Protein AF-A0A2V6WUT7-F1 (afdb_monomer)

Structure (mmCIF, N/CA/C/O backbone):
data_AF-A0A2V6WUT7-F1
#
_entry.id   AF-A0A2V6WUT7-F1
#
loop_
_atom_site.group_PDB
_atom_site.id
_atom_site.type_symbol
_atom_site.label_atom_id
_atom_site.label_alt_id
_atom_site.label_comp_id
_atom_site.label_asym_id
_atom_site.label_entity_id
_atom_site.label_seq_id
_atom_site.pdbx_PDB_ins_code
_atom_site.Cartn_x
_atom_site.Cartn_y
_atom_site.Cartn_z
_atom_site.occupancy
_atom_site.B_iso_or_equiv
_atom_site.auth_seq_id
_atom_site.auth_comp_id
_atom_site.auth_asym_id
_atom_site.auth_atom_id
_atom_site.pdbx_PDB_model_num
ATOM 1 N N . GLN A 1 1 ? -10.716 -10.307 3.696 1.00 74.38 1 GLN A N 1
ATOM 2 C CA . GLN A 1 1 ? -11.334 -9.295 2.805 1.00 74.38 1 GLN A CA 1
ATOM 3 C C . GLN A 1 1 ? -10.438 -8.073 2.571 1.00 74.38 1 GLN A C 1
ATOM 5 O O . GLN A 1 1 ? -10.289 -7.680 1.421 1.00 74.38 1 GLN A O 1
ATOM 10 N N . ILE A 1 2 ? -9.799 -7.492 3.601 1.00 83.94 2 ILE A N 1
ATOM 11 C CA . ILE A 1 2 ? -8.929 -6.307 3.420 1.00 83.94 2 ILE A CA 1
ATOM 12 C C . ILE A 1 2 ? -7.663 -6.606 2.598 1.00 83.94 2 ILE A C 1
ATOM 14 O O . ILE A 1 2 ? -7.325 -5.812 1.732 1.00 83.94 2 ILE A O 1
ATOM 18 N N . ASP A 1 3 ? -7.019 -7.763 2.787 1.00 83.19 3 ASP A N 1
ATOM 19 C CA . AS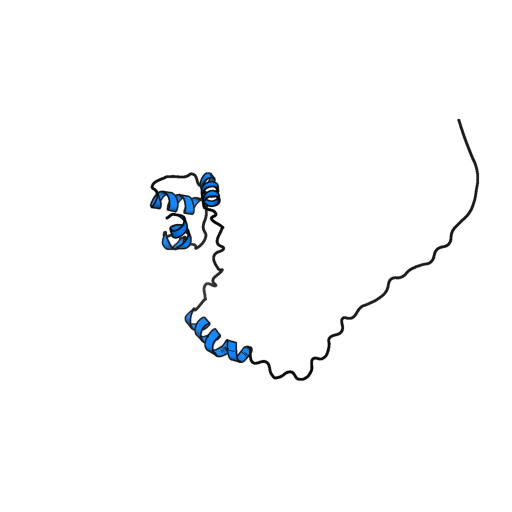P A 1 3 ? -5.889 -8.203 1.942 1.00 83.19 3 ASP A CA 1
ATOM 20 C C . ASP A 1 3 ? -6.266 -8.196 0.445 1.00 83.19 3 ASP A C 1
ATOM 22 O O . ASP A 1 3 ? -5.634 -7.509 -0.355 1.00 83.19 3 ASP A O 1
ATOM 26 N N . ALA A 1 4 ? -7.372 -8.855 0.081 1.00 84.62 4 ALA A N 1
ATOM 27 C CA . ALA A 1 4 ? -7.863 -8.891 -1.296 1.00 84.62 4 ALA A CA 1
ATOM 28 C C . ALA A 1 4 ? -8.148 -7.487 -1.860 1.00 84.62 4 ALA A C 1
ATOM 30 O O . ALA A 1 4 ? -7.808 -7.204 -3.006 1.00 84.62 4 ALA A O 1
ATOM 31 N N . ALA A 1 5 ? -8.708 -6.587 -1.045 1.00 86.12 5 ALA A N 1
ATOM 32 C CA . ALA A 1 5 ? -8.913 -5.191 -1.421 1.00 86.12 5 ALA A CA 1
ATOM 33 C C . ALA A 1 5 ? -7.576 -4.482 -1.708 1.00 86.12 5 ALA A C 1
ATOM 35 O O . ALA A 1 5 ? -7.413 -3.851 -2.747 1.00 86.12 5 ALA A O 1
ATOM 36 N N . LEU A 1 6 ? -6.570 -4.639 -0.847 1.00 85.38 6 LEU A N 1
ATOM 37 C CA . LEU A 1 6 ? -5.261 -4.014 -1.051 1.00 85.38 6 LEU A CA 1
ATOM 38 C C . LEU A 1 6 ? -4.523 -4.552 -2.291 1.00 85.38 6 LEU A C 1
ATOM 40 O O . LEU A 1 6 ? -3.765 -3.799 -2.915 1.00 85.38 6 LEU A O 1
ATOM 44 N N . ARG A 1 7 ? -4.785 -5.804 -2.703 1.00 85.25 7 ARG A N 1
ATOM 45 C CA . ARG A 1 7 ? -4.240 -6.408 -3.939 1.00 85.25 7 ARG A CA 1
ATOM 46 C C . ARG A 1 7 ? -4.813 -5.804 -5.218 1.00 85.25 7 ARG A C 1
ATOM 48 O O . ARG A 1 7 ? -4.095 -5.736 -6.209 1.00 85.25 7 ARG A O 1
ATOM 55 N N . GLN A 1 8 ? -6.058 -5.325 -5.201 1.00 84.81 8 GLN A N 1
ATOM 56 C CA . GLN A 1 8 ? -6.659 -4.623 -6.349 1.00 84.81 8 GLN A CA 1
ATOM 57 C C . GLN A 1 8 ? -5.950 -3.289 -6.644 1.00 84.81 8 GLN A C 1
ATOM 59 O O . GLN A 1 8 ? -6.002 -2.770 -7.759 1.00 84.81 8 GLN A O 1
ATOM 64 N N . GLY A 1 9 ? -5.236 -2.758 -5.649 1.00 86.94 9 GLY A N 1
ATOM 65 C CA . GLY A 1 9 ? -4.413 -1.565 -5.767 1.00 86.94 9 GLY A CA 1
ATOM 66 C C . GLY A 1 9 ? -5.195 -0.260 -5.575 1.00 86.94 9 GLY A C 1
ATOM 67 O O . GLY A 1 9 ? -6.424 -0.240 -5.617 1.00 86.94 9 GLY A O 1
ATOM 68 N N . PRO A 1 10 ? -4.500 0.873 -5.369 1.00 87.00 10 PRO A N 1
ATOM 69 C CA . PRO A 1 10 ? -5.152 2.126 -4.975 1.00 87.00 10 PRO A CA 1
ATOM 70 C C . PRO A 1 10 ? -6.094 2.700 -6.038 1.00 87.00 10 PRO A C 1
ATOM 72 O O . PRO A 1 10 ? -7.083 3.350 -5.706 1.00 87.00 10 PRO A O 1
ATOM 75 N N . ARG A 1 11 ? -5.810 2.463 -7.324 1.00 86.44 11 ARG A N 1
ATOM 76 C CA . ARG A 1 11 ? -6.647 2.964 -8.422 1.00 86.44 11 ARG A CA 1
ATOM 77 C C . ARG A 1 11 ? -8.051 2.376 -8.418 1.00 86.44 11 ARG A C 1
ATOM 79 O O . ARG A 1 11 ? -8.986 3.105 -8.725 1.00 86.44 11 ARG A O 1
ATOM 86 N N . ALA A 1 12 ? -8.208 1.121 -7.998 1.00 86.19 12 ALA A N 1
ATOM 87 C CA . ALA A 1 12 ? -9.520 0.489 -7.865 1.00 86.19 12 ALA A CA 1
ATOM 88 C C . ALA A 1 12 ? -10.417 1.205 -6.836 1.00 86.19 12 ALA A C 1
ATOM 90 O O . ALA A 1 12 ? -11.635 1.175 -6.949 1.00 86.19 12 ALA A O 1
ATOM 91 N N . PHE A 1 13 ? -9.820 1.915 -5.871 1.00 85.94 13 PHE A N 1
ATOM 92 C CA . PHE A 1 13 ? -10.535 2.684 -4.845 1.00 85.94 13 PHE A CA 1
ATOM 93 C C . PHE A 1 13 ? -10.665 4.179 -5.180 1.00 85.94 13 PHE A C 1
ATOM 95 O O . PHE A 1 13 ? -11.099 4.960 -4.329 1.00 85.94 13 PHE A O 1
ATOM 102 N N . GLY A 1 14 ? -10.301 4.584 -6.404 1.00 88.19 14 GLY A N 1
ATOM 103 C CA . GLY A 1 14 ? -10.423 5.961 -6.893 1.00 88.19 14 GLY A CA 1
ATOM 104 C C . GLY A 1 14 ? -9.224 6.866 -6.594 1.00 88.19 14 GLY A C 1
ATOM 105 O O . GLY A 1 14 ? -9.327 8.081 -6.738 1.00 88.19 14 GLY A O 1
ATOM 106 N N . PHE A 1 15 ? -8.075 6.323 -6.174 1.00 87.88 15 PHE A N 1
ATOM 107 C CA . PHE A 1 15 ? -6.872 7.136 -5.962 1.00 87.88 15 PHE A CA 1
ATOM 108 C C . PHE A 1 15 ? -6.109 7.377 -7.273 1.00 87.88 15 PHE A C 1
ATOM 110 O O . PHE A 1 15 ? -5.887 6.459 -8.060 1.00 87.88 15 PHE A O 1
ATOM 117 N N . ALA A 1 16 ? -5.617 8.603 -7.478 1.00 82.25 16 ALA A N 1
ATOM 118 C CA . ALA A 1 16 ? -4.932 9.003 -8.716 1.00 82.25 16 ALA A CA 1
ATOM 119 C C . ALA A 1 16 ? -3.632 8.215 -9.009 1.00 82.25 16 ALA A C 1
ATOM 121 O O . ALA A 1 16 ? -3.273 7.960 -10.166 1.00 82.25 16 ALA A O 1
ATOM 122 N N . THR A 1 17 ? -2.908 7.806 -7.962 1.00 82.56 17 THR A N 1
ATOM 123 C CA . THR A 1 17 ? -1.613 7.115 -8.077 1.00 82.56 17 THR A CA 1
ATOM 124 C C . THR A 1 17 ? -1.680 5.692 -7.535 1.00 82.56 17 THR A C 1
ATOM 126 O O . THR A 1 17 ? -2.374 5.432 -6.559 1.00 82.56 17 THR A O 1
ATOM 129 N N . ASN A 1 18 ? -0.890 4.782 -8.117 1.00 82.50 18 ASN A N 1
ATOM 130 C CA . ASN A 1 18 ? -0.789 3.371 -7.706 1.00 82.50 18 ASN A CA 1
ATOM 131 C C . ASN A 1 18 ? -0.003 3.140 -6.401 1.00 82.50 18 ASN A C 1
ATOM 133 O O . ASN A 1 18 ? 0.350 2.007 -6.087 1.00 82.50 18 ASN A O 1
ATOM 137 N N . LEU A 1 19 ? 0.277 4.194 -5.632 1.00 84.69 19 LEU A N 1
ATOM 138 C CA . LEU A 1 19 ? 1.020 4.097 -4.381 1.00 84.69 19 LEU A CA 1
ATOM 139 C C . LEU A 1 19 ? 0.075 3.930 -3.185 1.00 84.69 19 LEU A C 1
ATOM 141 O O . LEU A 1 19 ? -0.831 4.746 -2.977 1.00 84.69 19 LEU A O 1
ATOM 145 N N . TRP A 1 20 ? 0.320 2.905 -2.371 1.00 88.25 20 TRP A N 1
ATOM 146 C CA . TRP A 1 20 ? -0.316 2.772 -1.065 1.00 88.25 20 TRP A CA 1
ATOM 147 C C . TRP A 1 20 ? 0.381 3.673 -0.046 1.00 88.25 20 TRP A C 1
ATOM 149 O O . TRP A 1 20 ? 1.583 3.566 0.177 1.00 88.25 20 TRP A O 1
ATOM 159 N N . THR A 1 21 ? -0.390 4.548 0.595 1.00 88.50 21 THR A N 1
ATOM 160 C CA . THR A 1 21 ? 0.034 5.292 1.787 1.00 88.50 21 THR A CA 1
ATOM 161 C C . THR A 1 21 ? -0.817 4.851 2.972 1.00 88.50 21 THR A C 1
ATOM 163 O O . THR A 1 21 ? -1.948 4.398 2.784 1.00 88.50 21 THR A O 1
ATOM 166 N N . LEU A 1 22 ? -0.314 5.008 4.200 1.00 90.31 22 LEU A N 1
ATOM 167 C CA . LEU A 1 22 ? -1.051 4.607 5.408 1.00 90.31 22 LEU A CA 1
ATOM 168 C C . LEU A 1 22 ? -2.425 5.285 5.513 1.00 90.31 22 LEU A C 1
ATOM 170 O O . LEU A 1 22 ? -3.399 4.640 5.888 1.00 90.31 22 LEU A O 1
ATOM 174 N N . ALA A 1 23 ? -2.525 6.555 5.111 1.00 90.69 23 ALA A N 1
ATOM 175 C CA . ALA A 1 23 ? -3.794 7.280 5.074 1.00 90.69 23 ALA A CA 1
ATOM 176 C C . ALA A 1 23 ? -4.784 6.676 4.062 1.00 90.69 23 ALA A C 1
ATOM 178 O O . ALA A 1 23 ? -5.960 6.509 4.370 1.00 90.69 23 ALA A O 1
ATOM 179 N N . ARG A 1 24 ? -4.314 6.285 2.870 1.00 91.88 24 ARG A N 1
ATOM 180 C CA . ARG A 1 24 ? -5.165 5.639 1.855 1.00 91.88 24 ARG A CA 1
ATOM 181 C C . ARG A 1 24 ? -5.644 4.271 2.313 1.00 91.88 24 ARG A C 1
ATOM 183 O O . ARG A 1 24 ? -6.813 3.947 2.141 1.00 91.88 24 ARG A O 1
ATOM 190 N N . VAL A 1 25 ? -4.761 3.499 2.940 1.00 90.81 25 VAL A N 1
ATOM 191 C CA .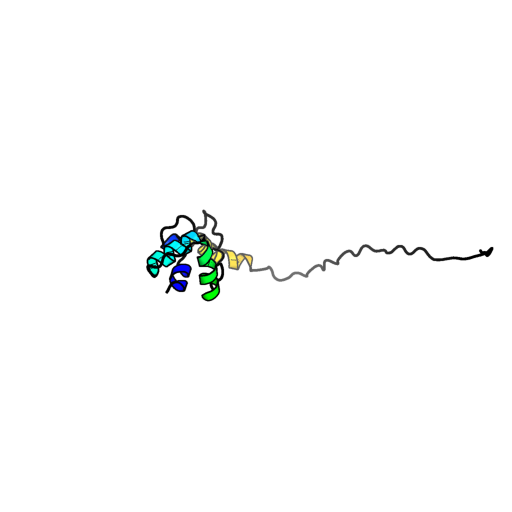 VAL A 1 25 ? -5.128 2.211 3.534 1.00 90.81 25 VAL A CA 1
ATOM 192 C C . VAL A 1 25 ? -6.168 2.413 4.643 1.00 90.81 25 VAL A C 1
ATOM 194 O O . VAL A 1 25 ? -7.152 1.684 4.664 1.00 90.81 25 VAL A O 1
ATOM 197 N N . ALA A 1 26 ? -6.031 3.434 5.500 1.00 92.69 26 ALA A N 1
ATOM 198 C CA . ALA A 1 26 ? -7.035 3.761 6.522 1.00 92.69 26 ALA A CA 1
ATOM 199 C C . ALA A 1 26 ? -8.427 4.019 5.918 1.00 92.69 26 ALA A C 1
ATOM 201 O O . ALA A 1 26 ? -9.430 3.532 6.435 1.00 92.69 26 ALA A O 1
ATOM 202 N N . VAL A 1 27 ? -8.486 4.752 4.800 1.00 92.56 27 VAL A N 1
ATOM 203 C CA . VAL A 1 27 ? -9.736 5.019 4.071 1.00 92.56 27 VAL A CA 1
ATOM 204 C C . VAL A 1 27 ? -10.340 3.731 3.518 1.00 92.56 27 VAL A C 1
ATOM 206 O O . VAL A 1 27 ? -11.542 3.520 3.656 1.00 92.56 27 VAL A O 1
ATOM 209 N N . VAL A 1 28 ? -9.527 2.856 2.921 1.00 91.88 28 VAL A N 1
ATOM 210 C CA . VAL A 1 28 ? -10.004 1.563 2.404 1.00 91.88 28 VAL A CA 1
ATOM 211 C C . VAL A 1 28 ? -10.510 0.678 3.536 1.00 91.88 28 VAL A C 1
ATOM 213 O O . VAL A 1 28 ? -11.581 0.096 3.403 1.00 91.88 28 VAL A O 1
ATOM 216 N N . ILE A 1 29 ? -9.802 0.627 4.668 1.00 90.69 29 ILE A N 1
ATOM 217 C CA . ILE A 1 29 ? -10.259 -0.111 5.849 1.00 90.69 29 ILE A CA 1
ATOM 218 C C . ILE A 1 29 ? -11.611 0.435 6.314 1.00 90.69 29 ILE A C 1
ATOM 220 O O . ILE A 1 29 ? -12.553 -0.337 6.433 1.00 90.69 29 ILE A O 1
ATOM 224 N N . LYS A 1 30 ? -11.755 1.758 6.460 1.00 93.00 30 LYS A N 1
ATOM 225 C CA . LYS A 1 30 ? -13.031 2.378 6.843 1.00 93.00 30 LYS A CA 1
ATOM 226 C C . LYS A 1 30 ? -14.166 2.028 5.878 1.00 93.00 30 LYS A C 1
ATOM 228 O O . LYS A 1 30 ? -15.275 1.776 6.325 1.00 93.00 30 LYS A O 1
ATOM 233 N N . ARG A 1 31 ? -13.907 1.996 4.568 1.00 90.81 31 ARG A N 1
ATOM 234 C CA . ARG A 1 31 ? -14.919 1.627 3.563 1.00 90.81 31 ARG A CA 1
ATOM 235 C C . ARG A 1 31 ? -15.310 0.150 3.628 1.00 90.81 31 ARG A C 1
ATOM 237 O O . ARG A 1 31 ? -16.481 -0.155 3.467 1.00 90.81 31 ARG A O 1
ATOM 244 N N . GLN A 1 32 ? -14.348 -0.741 3.866 1.00 89.88 32 GLN A N 1
ATOM 245 C CA . GLN A 1 32 ? -14.579 -2.189 3.844 1.00 89.88 32 GLN A CA 1
ATOM 246 C C . GLN A 1 32 ? -15.112 -2.742 5.167 1.00 89.88 32 GLN A C 1
ATOM 248 O O . GLN A 1 32 ? -15.879 -3.697 5.153 1.00 89.88 32 GLN A O 1
ATOM 253 N N . SER A 1 33 ? -14.687 -2.193 6.307 1.00 86.88 33 SER A N 1
ATOM 254 C CA . SER A 1 33 ? -15.068 -2.695 7.633 1.00 86.88 33 SER A CA 1
ATOM 255 C C . SER A 1 33 ? -15.886 -1.711 8.467 1.00 86.88 33 SER A C 1
ATOM 257 O O . SER A 1 33 ? -16.296 -2.062 9.567 1.00 86.88 33 SER A O 1
ATOM 259 N N . GLY A 1 34 ? -16.083 -0.471 8.009 1.00 89.88 34 GLY A N 1
ATOM 260 C CA . GLY A 1 34 ? -16.756 0.586 8.775 1.00 89.88 34 GLY A CA 1
ATOM 261 C C . GLY A 1 34 ? -15.915 1.183 9.911 1.00 89.88 34 GLY A C 1
ATOM 262 O O . GLY A 1 34 ? -16.256 2.237 10.444 1.00 89.88 34 GLY A O 1
ATOM 263 N N . VAL A 1 35 ? -14.785 0.561 10.266 1.00 89.56 35 VAL A N 1
ATOM 264 C CA . VAL A 1 35 ? -13.949 0.980 11.397 1.00 89.56 35 VAL A CA 1
ATOM 265 C C . VAL A 1 35 ? -12.949 2.044 10.962 1.00 89.56 35 VAL A C 1
ATOM 267 O O . VAL A 1 35 ? -12.164 1.853 10.030 1.00 89.56 35 VAL A O 1
ATOM 270 N N . GLN A 1 36 ? -12.937 3.169 11.673 1.00 91.69 36 GLN A N 1
ATOM 271 C CA . GLN A 1 36 ? -11.966 4.228 11.442 1.00 91.69 36 GLN A CA 1
ATOM 272 C C . GLN A 1 36 ? -10.690 3.971 12.248 1.00 91.69 36 GLN A C 1
ATOM 274 O O . GLN A 1 36 ? -10.708 3.929 13.474 1.00 91.69 36 GLN A O 1
ATOM 279 N N . TYR A 1 37 ? -9.564 3.854 11.547 1.00 90.00 37 TYR A N 1
ATOM 280 C CA . TYR A 1 37 ? -8.244 3.788 12.166 1.00 90.00 37 TYR A CA 1
ATOM 281 C C . TYR A 1 37 ? -7.459 5.065 11.908 1.00 90.00 37 TYR A C 1
ATOM 283 O O . TYR A 1 37 ? -7.482 5.617 10.807 1.00 90.00 37 TYR A O 1
ATOM 291 N N . HIS A 1 38 ? -6.694 5.490 12.911 1.00 90.81 38 HIS A N 1
ATOM 292 C CA . HIS A 1 38 ? -5.679 6.510 12.709 1.00 90.81 38 HIS A CA 1
ATOM 293 C C . HIS A 1 38 ? -4.561 5.957 11.798 1.00 90.81 38 HIS A C 1
ATOM 295 O O . HIS A 1 38 ? -4.112 4.829 12.032 1.00 90.81 38 HIS A O 1
ATOM 301 N N . PRO A 1 39 ? -4.052 6.707 10.798 1.00 87.69 39 PRO A N 1
ATOM 302 C CA . PRO A 1 39 ? -3.030 6.221 9.860 1.00 87.69 39 PRO A CA 1
ATOM 303 C C . PRO A 1 39 ? -1.783 5.644 10.545 1.00 87.69 39 PRO A C 1
ATOM 305 O O . PRO A 1 39 ? -1.238 4.634 10.103 1.00 87.69 39 PRO A O 1
ATOM 308 N N . ALA A 1 40 ? -1.375 6.227 11.677 1.00 89.81 40 ALA A N 1
ATOM 309 C CA . ALA A 1 40 ? -0.245 5.745 12.475 1.00 89.81 40 ALA A CA 1
ATOM 310 C C . ALA A 1 40 ? -0.473 4.365 13.122 1.00 89.81 40 ALA A C 1
ATOM 312 O O . ALA A 1 40 ? 0.480 3.748 13.579 1.00 89.81 40 ALA A O 1
ATOM 313 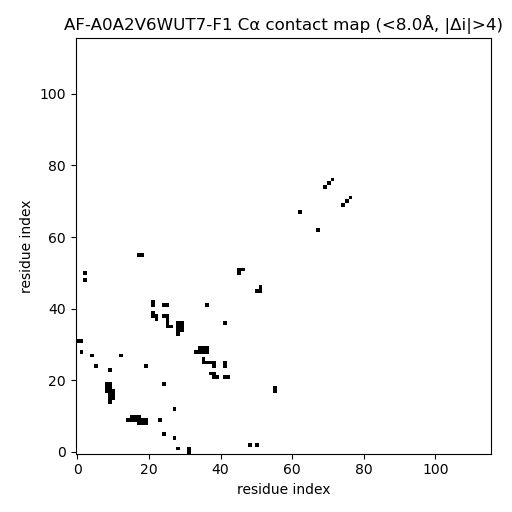N N . HIS A 1 41 ? -1.709 3.863 13.191 1.00 91.25 41 HIS A N 1
ATOM 314 C CA . HIS A 1 41 ? -2.023 2.532 13.732 1.00 91.25 41 HIS A CA 1
ATOM 315 C C . HIS A 1 41 ? -2.202 1.488 12.623 1.00 91.25 41 HIS A C 1
ATOM 317 O O . HIS A 1 41 ? -2.070 0.288 12.867 1.00 91.25 41 HIS A O 1
ATOM 323 N N . VAL A 1 42 ? -2.444 1.934 11.388 1.00 91.38 42 VAL A N 1
ATOM 324 C CA . VAL A 1 42 ? -2.698 1.062 10.236 1.00 91.38 42 VAL A CA 1
ATOM 325 C C . VAL A 1 42 ? -1.508 0.163 9.922 1.00 91.38 42 VAL A C 1
ATOM 327 O O . VAL A 1 42 ? -1.700 -1.011 9.623 1.00 91.38 42 VAL A O 1
ATOM 330 N N . TRP A 1 43 ? -0.272 0.652 10.049 1.00 88.50 43 TRP A N 1
ATOM 331 C CA . TRP A 1 43 ? 0.912 -0.176 9.785 1.00 88.50 43 TRP A CA 1
ATOM 332 C C . TRP A 1 43 ? 1.001 -1.394 10.723 1.00 88.50 43 TRP A C 1
ATOM 334 O O . TRP A 1 43 ? 1.460 -2.457 10.309 1.00 88.50 43 TRP A O 1
ATOM 344 N N . ARG A 1 44 ? 0.522 -1.275 11.972 1.00 90.12 44 ARG A N 1
ATOM 345 C CA . ARG A 1 44 ? 0.486 -2.386 12.936 1.00 90.12 44 ARG A CA 1
ATOM 346 C C . ARG A 1 44 ? -0.543 -3.438 12.526 1.00 90.12 44 ARG A C 1
ATOM 348 O O . ARG A 1 44 ? -0.284 -4.626 12.672 1.00 90.12 44 ARG A O 1
ATOM 355 N N . LEU A 1 45 ? -1.678 -3.003 11.982 1.00 88.06 45 LEU A N 1
ATOM 356 C CA . LEU A 1 45 ? -2.675 -3.879 11.361 1.00 88.06 45 LEU A CA 1
ATOM 357 C C . LEU A 1 45 ? -2.101 -4.601 10.142 1.00 88.06 45 LEU A C 1
ATOM 359 O O . LEU A 1 45 ? -2.230 -5.814 10.045 1.00 88.06 45 LEU A O 1
ATOM 363 N N . LEU A 1 46 ? -1.407 -3.878 9.262 1.00 88.06 46 LEU A N 1
ATOM 364 C CA . LEU A 1 46 ? -0.756 -4.467 8.090 1.00 88.06 46 LEU A CA 1
ATOM 365 C C . LEU A 1 46 ? 0.283 -5.525 8.481 1.00 88.06 46 LEU A C 1
ATOM 367 O O . LEU A 1 46 ? 0.303 -6.592 7.882 1.00 88.06 46 LEU A O 1
ATOM 371 N N . ARG A 1 47 ? 1.079 -5.283 9.531 1.00 87.75 47 ARG A N 1
ATOM 372 C CA . ARG A 1 47 ? 2.016 -6.286 10.066 1.00 87.75 47 ARG A CA 1
ATOM 373 C C . ARG A 1 47 ? 1.322 -7.542 10.582 1.00 87.75 47 ARG A C 1
ATOM 375 O O . ARG A 1 47 ? 1.833 -8.625 10.361 1.00 87.75 47 ARG A O 1
ATOM 382 N N . LYS A 1 48 ? 0.179 -7.408 11.262 1.00 88.12 48 LYS A N 1
ATOM 383 C CA . LYS A 1 48 ? -0.604 -8.564 11.739 1.00 88.12 48 LYS A CA 1
ATOM 384 C C . LYS A 1 48 ? -1.227 -9.377 10.603 1.00 88.12 48 LYS A C 1
ATOM 386 O O . LYS A 1 48 ? -1.593 -10.523 10.817 1.00 88.12 48 LYS A O 1
ATOM 391 N N . LEU A 1 49 ? -1.396 -8.762 9.436 1.00 83.75 49 LEU A N 1
ATOM 392 C CA . LEU A 1 49 ? -1.920 -9.394 8.228 1.00 83.75 49 LEU A CA 1
ATOM 393 C C . LEU A 1 49 ? -0.797 -9.928 7.320 1.00 83.75 49 LEU A C 1
ATOM 395 O O . LEU A 1 49 ? -1.080 -10.266 6.175 1.00 83.75 49 LEU A O 1
ATOM 399 N N . ASP A 1 50 ? 0.460 -9.919 7.788 1.00 83.75 50 ASP A N 1
ATOM 400 C CA . ASP A 1 50 ? 1.662 -10.230 6.997 1.00 83.75 50 ASP A CA 1
ATOM 401 C C . ASP A 1 50 ? 1.714 -9.487 5.649 1.00 83.75 50 ASP A C 1
ATOM 403 O O . ASP A 1 50 ? 2.259 -9.946 4.641 1.00 83.75 50 ASP A O 1
ATOM 407 N N . TRP A 1 51 ? 1.138 -8.282 5.623 1.00 83.50 51 TRP A N 1
ATOM 408 C CA . TRP A 1 51 ? 1.031 -7.497 4.410 1.00 83.50 51 TRP A CA 1
ATOM 409 C C . TRP A 1 51 ? 2.351 -6.789 4.118 1.00 83.50 51 TRP A C 1
ATOM 411 O O . TRP A 1 51 ? 2.739 -5.822 4.782 1.00 83.50 51 TRP A O 1
ATOM 421 N N . THR A 1 52 ? 3.030 -7.252 3.075 1.00 77.56 52 THR A N 1
ATOM 422 C CA . THR A 1 52 ? 4.264 -6.644 2.580 1.00 77.56 52 THR A CA 1
ATOM 423 C C . THR A 1 52 ? 3.964 -5.490 1.626 1.00 77.56 52 THR A C 1
ATOM 425 O O . THR A 1 52 ? 3.006 -5.516 0.849 1.00 77.56 52 THR A O 1
ATOM 428 N N . LEU A 1 53 ? 4.793 -4.442 1.674 1.00 67.69 53 LEU A N 1
ATOM 429 C CA . LEU A 1 53 ? 4.671 -3.301 0.771 1.00 67.69 53 LEU A CA 1
ATOM 430 C C . LEU A 1 53 ? 4.975 -3.752 -0.665 1.00 67.69 53 LEU A C 1
ATOM 432 O O . LEU A 1 53 ? 6.133 -3.858 -1.068 1.00 67.69 53 LEU A O 1
ATOM 436 N N . GLN A 1 54 ? 3.926 -4.007 -1.444 1.00 70.94 54 GLN A N 1
ATOM 437 C CA . GLN A 1 54 ? 4.064 -4.357 -2.852 1.00 70.94 54 GLN A CA 1
ATOM 438 C C . GLN A 1 54 ? 4.591 -3.144 -3.615 1.00 70.94 54 GLN A C 1
ATOM 440 O O . GLN A 1 54 ? 3.925 -2.107 -3.694 1.00 70.94 54 GLN A O 1
ATOM 445 N N . ARG A 1 55 ? 5.806 -3.255 -4.162 1.00 62.47 55 ARG A N 1
ATOM 446 C CA . ARG A 1 55 ? 6.371 -2.206 -5.014 1.00 62.47 55 ARG A CA 1
ATOM 447 C C . ARG A 1 55 ? 5.543 -2.179 -6.298 1.00 62.47 55 ARG A C 1
ATOM 449 O O . ARG A 1 55 ? 5.540 -3.180 -7.018 1.00 62.47 55 ARG A O 1
ATOM 456 N N . PRO A 1 56 ? 4.833 -1.078 -6.603 1.00 64.44 56 PRO A N 1
ATOM 457 C CA . PRO A 1 56 ? 4.142 -0.985 -7.875 1.00 64.44 56 PRO A CA 1
ATOM 458 C C . PRO A 1 56 ? 5.198 -1.105 -8.972 1.00 64.44 56 PRO A C 1
ATOM 460 O O . PRO A 1 56 ? 6.212 -0.407 -8.932 1.00 64.44 56 PRO A O 1
ATOM 463 N N . ALA A 1 57 ? 4.988 -2.009 -9.929 1.00 64.38 57 ALA A N 1
ATOM 464 C CA . ALA A 1 57 ? 5.877 -2.111 -11.076 1.00 64.38 57 ALA A CA 1
ATOM 465 C C . ALA A 1 57 ? 5.945 -0.733 -11.748 1.00 64.38 57 ALA A C 1
ATOM 467 O O . ALA A 1 57 ? 4.912 -0.200 -12.166 1.00 64.38 57 ALA A O 1
ATOM 468 N N . THR A 1 58 ? 7.139 -0.141 -11.817 1.00 59.53 58 THR A N 1
ATOM 469 C CA . THR A 1 58 ? 7.351 1.139 -12.494 1.00 59.53 58 THR A CA 1
ATOM 470 C C . THR A 1 58 ? 6.983 0.952 -13.962 1.00 59.53 58 THR A C 1
ATOM 472 O O . THR A 1 58 ? 7.707 0.316 -14.726 1.00 59.53 58 THR A O 1
ATOM 475 N N . ARG A 1 59 ? 5.806 1.440 -14.358 1.00 60.84 59 ARG A N 1
ATOM 476 C CA . ARG A 1 59 ? 5.358 1.437 -15.752 1.00 60.84 59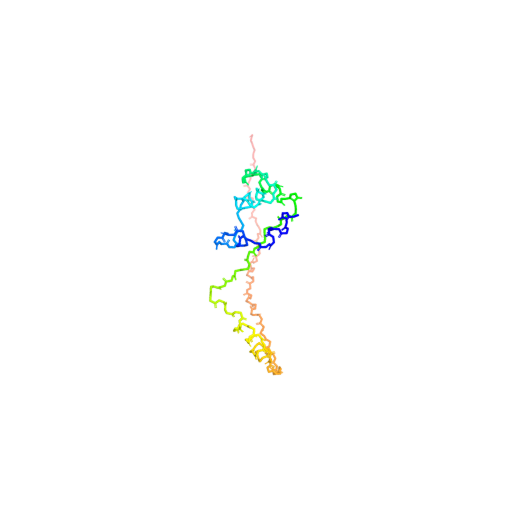 ARG A CA 1
ATOM 477 C C . ARG A 1 59 ? 5.698 2.794 -16.357 1.00 60.84 59 ARG A C 1
ATOM 479 O O . ARG A 1 59 ? 5.284 3.819 -15.819 1.00 60.84 59 ARG A O 1
ATOM 486 N N . ALA A 1 60 ? 6.442 2.792 -17.461 1.00 64.25 60 ALA A N 1
ATOM 487 C CA . ALA A 1 60 ? 6.627 3.990 -18.272 1.00 64.25 60 ALA A CA 1
ATOM 488 C C . ALA A 1 60 ? 5.259 4.489 -18.769 1.00 64.25 60 ALA A C 1
ATOM 490 O O . ALA A 1 60 ? 4.391 3.678 -19.098 1.00 64.25 60 ALA A O 1
ATOM 491 N N . ARG A 1 61 ? 5.062 5.812 -18.814 1.00 61.09 61 ARG A N 1
ATOM 492 C CA . ARG A 1 61 ? 3.809 6.427 -19.294 1.00 61.09 61 ARG A CA 1
ATOM 493 C C . ARG A 1 61 ? 3.493 6.074 -20.752 1.00 61.09 61 ARG A C 1
ATOM 495 O O . ARG A 1 61 ? 2.328 5.951 -21.093 1.00 61.09 61 ARG A O 1
ATOM 502 N N . GLU A 1 62 ? 4.519 5.850 -21.565 1.00 70.50 62 GLU A N 1
ATOM 503 C CA . GLU A 1 62 ? 4.431 5.525 -22.998 1.00 70.50 62 GLU A CA 1
ATOM 504 C C . GLU A 1 62 ? 4.286 4.018 -23.275 1.00 70.50 62 GLU A C 1
ATOM 506 O O . GLU A 1 62 ? 4.455 3.556 -24.401 1.00 70.50 62 GLU A O 1
ATOM 511 N N . ARG A 1 63 ? 4.037 3.205 -22.240 1.00 57.31 63 ARG A N 1
ATOM 512 C CA . ARG A 1 63 ? 4.015 1.748 -22.376 1.00 57.31 63 ARG A CA 1
ATOM 513 C C . ARG A 1 63 ? 2.805 1.282 -23.190 1.00 57.31 63 ARG A C 1
ATOM 515 O O . ARG A 1 63 ? 1.715 1.134 -22.648 1.00 57.31 63 ARG A O 1
ATOM 522 N N . ASP A 1 64 ? 3.047 0.943 -24.450 1.00 74.75 64 ASP A N 1
ATOM 523 C CA . ASP A 1 64 ? 2.095 0.252 -25.319 1.00 74.75 64 ASP A CA 1
ATOM 524 C C . ASP A 1 64 ? 2.223 -1.276 -25.154 1.00 74.75 64 ASP A C 1
ATOM 526 O O . ASP A 1 64 ? 3.211 -1.902 -25.552 1.00 74.75 64 ASP A O 1
ATOM 530 N N . GLU A 1 65 ? 1.220 -1.894 -24.523 1.00 72.38 65 GLU A N 1
ATOM 531 C CA . GLU A 1 65 ? 1.192 -3.340 -24.282 1.00 72.38 65 GLU A CA 1
ATOM 532 C C . GLU A 1 65 ? 1.031 -4.173 -25.562 1.00 72.38 65 GLU A C 1
ATOM 534 O O . GLU A 1 65 ? 1.426 -5.342 -25.566 1.00 72.38 65 GLU A O 1
ATOM 539 N N . ALA A 1 66 ? 0.466 -3.617 -26.637 1.00 73.81 66 ALA A N 1
ATOM 540 C CA . ALA A 1 66 ? 0.370 -4.298 -27.927 1.00 73.81 66 ALA A CA 1
ATOM 541 C C . ALA A 1 66 ? 1.745 -4.334 -28.604 1.00 73.81 66 ALA A C 1
ATOM 543 O O . ALA A 1 66 ? 2.232 -5.407 -28.964 1.00 73.81 66 ALA A O 1
ATOM 544 N N . ARG A 1 67 ? 2.434 -3.189 -28.635 1.00 75.69 67 ARG A N 1
ATOM 545 C CA . ARG A 1 67 ? 3.789 -3.071 -29.193 1.00 75.69 67 ARG A CA 1
ATOM 546 C C . ARG A 1 67 ? 4.815 -3.922 -28.444 1.00 75.69 67 ARG A C 1
ATOM 548 O O . ARG A 1 67 ? 5.710 -4.50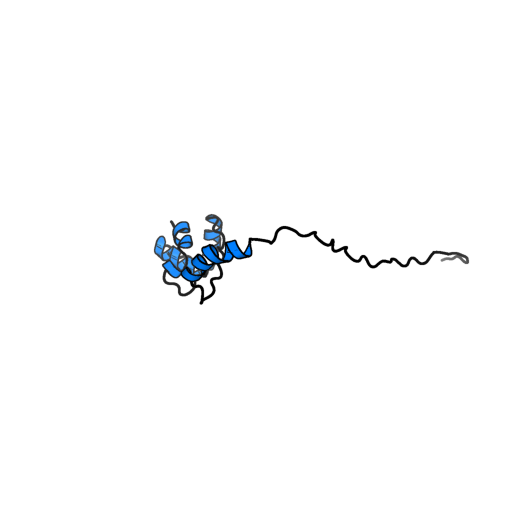0 -29.055 1.00 75.69 67 ARG A O 1
ATOM 555 N N . ILE A 1 68 ? 4.684 -4.047 -27.120 1.00 74.00 68 ILE A N 1
ATOM 556 C CA . ILE A 1 68 ? 5.537 -4.943 -26.322 1.00 74.00 68 ILE A CA 1
ATOM 557 C C . ILE A 1 68 ? 5.293 -6.406 -26.689 1.00 74.00 68 ILE A C 1
ATOM 559 O O . ILE A 1 68 ? 6.257 -7.149 -26.864 1.00 74.00 68 ILE A O 1
ATOM 563 N N . ARG A 1 69 ? 4.028 -6.829 -26.809 1.00 79.56 69 ARG A N 1
ATOM 564 C CA . ARG A 1 69 ? 3.686 -8.210 -27.178 1.00 79.56 69 ARG A CA 1
ATOM 565 C C . ARG A 1 69 ? 4.240 -8.569 -28.552 1.00 79.56 69 ARG A C 1
ATOM 567 O O . ARG A 1 69 ? 4.883 -9.605 -28.687 1.00 79.56 69 ARG A O 1
ATOM 574 N N . GLU A 1 70 ? 4.066 -7.682 -29.525 1.00 81.81 70 GLU A N 1
ATOM 575 C CA . GLU A 1 70 ? 4.608 -7.842 -30.876 1.00 81.81 70 GLU A CA 1
ATOM 576 C C . GLU A 1 70 ? 6.145 -7.896 -30.886 1.00 81.81 70 GLU A C 1
ATOM 578 O O . GLU A 1 70 ? 6.754 -8.735 -31.554 1.00 81.81 70 GLU A O 1
ATOM 583 N N . TRP A 1 71 ? 6.804 -7.041 -30.099 1.00 86.12 71 TRP A N 1
ATOM 584 C CA . TRP A 1 71 ? 8.261 -7.038 -29.994 1.00 86.12 71 TRP A CA 1
ATOM 585 C C . TRP A 1 71 ? 8.800 -8.325 -29.352 1.00 86.12 71 TRP A C 1
ATOM 587 O O . TRP A 1 71 ? 9.783 -8.893 -29.838 1.00 86.12 71 TRP A O 1
ATOM 597 N N . VAL A 1 72 ? 8.146 -8.819 -28.294 1.00 84.00 72 VAL A N 1
ATOM 598 C CA . VAL A 1 72 ? 8.510 -10.072 -27.611 1.00 84.00 72 VAL A CA 1
ATOM 599 C C . VAL A 1 72 ? 8.260 -11.290 -28.500 1.00 84.00 72 VAL A C 1
ATOM 601 O O . VAL A 1 72 ? 9.065 -12.215 -28.483 1.00 84.00 72 VAL A O 1
ATOM 604 N N . SER A 1 73 ? 7.193 -11.315 -29.299 1.00 77.62 73 SER A N 1
ATOM 605 C CA . SER A 1 73 ? 6.937 -12.443 -30.203 1.00 77.62 73 SER A CA 1
ATOM 606 C C . SER A 1 73 ? 7.875 -12.445 -31.409 1.00 77.62 73 SER A C 1
ATOM 608 O O . SER A 1 73 ? 8.365 -13.495 -31.817 1.00 77.62 73 SER A O 1
ATOM 610 N N . THR A 1 74 ? 8.161 -11.271 -31.973 1.00 78.25 74 THR A N 1
ATOM 611 C CA . THR A 1 74 ? 8.776 -11.174 -33.304 1.00 78.25 74 THR A CA 1
ATOM 612 C C . THR A 1 74 ? 10.264 -10.868 -33.245 1.00 78.25 74 THR A C 1
ATOM 614 O O . THR A 1 74 ? 11.062 -11.413 -34.013 1.00 78.25 74 THR A O 1
ATOM 617 N N . ARG A 1 75 ? 10.659 -9.953 -32.359 1.00 75.69 75 ARG A N 1
ATOM 618 C CA . ARG A 1 75 ? 12.002 -9.362 -32.350 1.00 75.69 75 ARG A CA 1
ATOM 619 C C . ARG A 1 75 ? 12.915 -10.042 -31.339 1.00 75.69 75 ARG A C 1
ATOM 621 O O . ARG A 1 75 ? 14.078 -10.296 -31.643 1.00 75.69 75 ARG A O 1
ATOM 628 N N . TRP A 1 76 ? 12.379 -10.415 -30.181 1.00 73.25 76 TRP A N 1
ATOM 629 C CA . TRP A 1 76 ? 13.123 -11.117 -29.136 1.00 73.25 76 TRP A CA 1
ATOM 630 C C . TRP A 1 76 ? 13.730 -12.462 -29.584 1.00 73.25 76 TRP A C 1
ATOM 632 O O . TRP A 1 76 ? 14.909 -12.685 -29.298 1.00 73.25 76 TRP A O 1
ATOM 642 N N . PRO A 1 77 ? 13.035 -13.333 -30.349 1.00 76.69 77 PRO A N 1
ATOM 643 C CA . PRO A 1 77 ? 13.638 -14.578 -30.830 1.00 76.69 77 PRO A CA 1
ATOM 644 C C . PRO A 1 77 ? 14.752 -14.345 -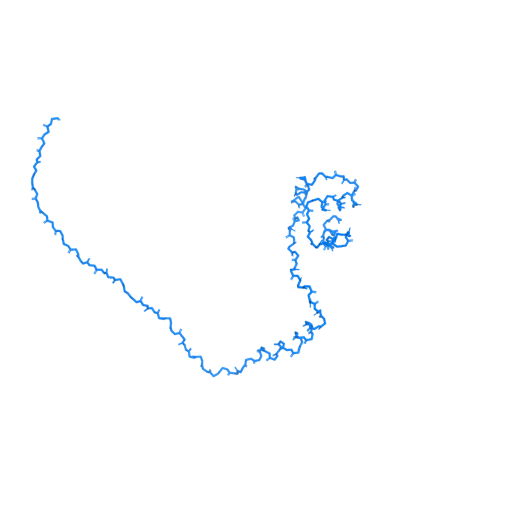31.857 1.00 76.69 77 PRO A C 1
ATOM 646 O O . PRO A 1 77 ? 15.711 -15.108 -31.904 1.00 76.69 77 PRO A O 1
ATOM 649 N N . LYS A 1 78 ? 14.654 -13.278 -32.662 1.00 72.81 78 LYS A N 1
ATOM 650 C CA . LYS A 1 78 ? 15.671 -12.914 -33.662 1.00 72.81 78 LYS A CA 1
ATOM 651 C C . LYS A 1 78 ? 16.954 -12.400 -33.010 1.00 72.81 78 LYS A C 1
ATOM 653 O O . LYS A 1 78 ? 18.032 -12.723 -33.484 1.00 72.81 78 LYS A O 1
ATOM 658 N N . LEU A 1 79 ? 16.838 -11.665 -31.903 1.00 71.81 79 LEU A N 1
ATOM 659 C CA . LEU A 1 79 ? 17.988 -11.183 -31.129 1.00 71.81 79 LEU A CA 1
ATOM 660 C C . LEU A 1 79 ? 18.684 -12.300 -30.337 1.00 71.81 79 LEU A C 1
ATOM 662 O O . LEU A 1 79 ? 19.895 -12.256 -30.155 1.00 71.81 79 LEU A O 1
ATOM 666 N N . LYS A 1 80 ? 17.937 -13.312 -29.875 1.00 68.00 80 LYS A N 1
ATOM 667 C CA . LYS A 1 80 ? 18.497 -14.465 -29.149 1.00 68.00 80 LYS A CA 1
ATOM 668 C C . LYS A 1 80 ? 19.173 -15.513 -30.033 1.00 68.00 80 LYS A C 1
ATOM 670 O O . LYS A 1 80 ? 19.860 -16.380 -29.497 1.00 68.00 80 LYS A O 1
ATOM 675 N N . LYS A 1 81 ? 19.001 -15.457 -31.356 1.00 58.88 81 LYS A N 1
ATOM 676 C CA . LYS A 1 81 ? 19.791 -16.271 -32.285 1.00 58.88 81 LYS A CA 1
ATOM 677 C C . LYS A 1 81 ? 21.204 -15.692 -32.352 1.00 58.88 81 LYS A C 1
ATOM 679 O O . LYS A 1 81 ? 21.510 -14.862 -33.199 1.00 58.88 81 LYS A O 1
ATOM 684 N N . THR A 1 82 ? 22.057 -16.120 -31.429 1.00 60.34 82 THR A N 1
ATOM 685 C CA . THR A 1 82 ? 23.507 -15.949 -31.548 1.00 60.34 82 THR A CA 1
ATOM 686 C C . THR A 1 82 ? 23.988 -16.625 -32.838 1.00 60.34 82 THR A C 1
ATOM 688 O O . THR A 1 82 ? 23.560 -17.757 -33.092 1.00 60.34 82 THR A O 1
ATOM 691 N N . PRO A 1 83 ? 24.879 -16.011 -33.639 1.00 55.38 83 PRO A N 1
ATOM 692 C CA . PRO A 1 83 ? 25.649 -16.777 -34.610 1.00 55.38 83 PRO A CA 1
ATOM 693 C C . PRO A 1 83 ? 26.434 -17.858 -33.856 1.00 55.38 83 PRO A C 1
ATOM 695 O O . PRO A 1 83 ? 26.912 -17.631 -32.741 1.00 55.38 83 PRO A O 1
ATOM 698 N N . VAL A 1 84 ? 26.485 -19.053 -34.442 1.00 56.03 84 VAL A N 1
ATOM 699 C CA . VAL A 1 84 ? 27.246 -20.203 -33.941 1.00 56.03 84 VAL A CA 1
ATOM 700 C C . VAL A 1 84 ? 28.655 -19.739 -33.574 1.00 56.03 84 VAL A C 1
ATOM 702 O O . VAL A 1 84 ? 29.276 -18.991 -34.326 1.00 56.03 84 VAL A O 1
ATOM 705 N N . ALA A 1 85 ? 29.113 -20.133 -32.387 1.00 54.78 85 ALA A N 1
ATOM 706 C CA . ALA A 1 85 ? 30.382 -19.716 -31.814 1.00 54.78 85 ALA A CA 1
ATOM 707 C C . ALA A 1 85 ? 31.550 -19.960 -32.787 1.00 54.78 85 ALA A C 1
ATOM 709 O O . ALA A 1 85 ? 32.000 -21.091 -32.938 1.00 54.78 85 ALA A O 1
ATOM 710 N N . VAL A 1 86 ? 32.065 -18.894 -33.399 1.00 53.28 86 VAL A N 1
ATOM 711 C CA . VAL A 1 86 ? 33.450 -18.862 -33.870 1.00 53.28 86 VAL A CA 1
ATOM 712 C C . VAL A 1 86 ? 34.272 -18.405 -32.668 1.00 53.28 86 VAL A C 1
ATOM 714 O O . VAL A 1 86 ? 34.087 -17.303 -32.160 1.00 53.28 86 VAL A O 1
ATOM 717 N N . GLU A 1 87 ? 35.026 -19.363 -32.139 1.00 53.22 87 GLU A N 1
ATOM 718 C CA . GLU A 1 87 ? 36.029 -19.333 -31.070 1.00 53.22 87 GLU A CA 1
ATOM 719 C C . GLU A 1 87 ? 36.163 -18.052 -30.221 1.00 53.22 87 GLU A C 1
ATOM 721 O O . GLU A 1 87 ? 36.596 -16.986 -30.652 1.00 53.22 87 GLU A O 1
ATOM 726 N N . ARG A 1 88 ? 35.855 -18.208 -28.926 1.00 51.09 88 ARG A N 1
ATOM 727 C CA . ARG A 1 88 ? 36.103 -17.220 -27.870 1.00 51.09 88 ARG A CA 1
ATOM 728 C C . ARG A 1 88 ? 37.603 -16.942 -27.746 1.00 51.09 88 ARG A C 1
ATOM 730 O O . ARG A 1 88 ? 38.327 -17.736 -27.150 1.00 51.09 88 ARG A O 1
ATOM 737 N N . GLY A 1 89 ? 38.040 -15.767 -28.185 1.00 49.47 89 GLY A N 1
ATOM 738 C CA . GLY A 1 89 ? 39.302 -15.185 -27.735 1.00 49.47 89 GLY A CA 1
ATOM 739 C C . GLY A 1 89 ? 39.247 -14.921 -26.227 1.00 49.47 89 GLY A C 1
ATOM 740 O O . GLY A 1 89 ? 38.555 -14.014 -25.764 1.00 49.47 89 GLY A O 1
ATOM 741 N N . SER A 1 90 ? 39.938 -15.752 -25.451 1.00 56.81 90 SER A N 1
ATOM 742 C CA . SER A 1 90 ? 40.074 -15.643 -23.997 1.00 56.81 90 SER A CA 1
ATOM 743 C C . SER A 1 90 ? 40.627 -14.266 -23.597 1.00 56.81 90 SER A C 1
ATOM 745 O O . SER A 1 90 ? 41.773 -13.944 -23.895 1.00 56.81 90 SER A O 1
ATOM 747 N N . SER A 1 91 ? 39.832 -13.434 -22.918 1.00 60.44 91 SER A N 1
ATOM 748 C CA . SER A 1 91 ? 40.314 -12.160 -22.365 1.00 60.44 91 SER A CA 1
ATOM 749 C C . SER A 1 91 ? 40.979 -12.398 -21.008 1.00 60.44 91 SER A C 1
ATOM 751 O O . SER A 1 91 ? 40.321 -12.455 -19.968 1.00 60.44 91 SER A O 1
ATOM 753 N N . SER A 1 92 ? 42.299 -12.573 -21.024 1.00 56.31 92 SER A N 1
ATOM 754 C CA . SER A 1 92 ? 43.121 -12.716 -19.822 1.00 56.31 92 SER A CA 1
ATOM 755 C C . SER A 1 92 ? 43.168 -11.406 -19.028 1.00 56.31 92 SER A C 1
ATOM 757 O O . SER A 1 92 ? 43.525 -10.352 -19.546 1.00 56.31 92 SER A O 1
ATOM 759 N N . ARG A 1 93 ? 42.814 -11.483 -17.741 1.00 53.25 93 ARG A N 1
ATOM 760 C CA . ARG A 1 93 ? 42.890 -10.389 -16.764 1.00 53.25 93 ARG A CA 1
ATOM 761 C C . ARG A 1 93 ? 44.351 -9.958 -16.589 1.00 53.25 93 ARG A C 1
ATOM 763 O O . ARG A 1 93 ? 45.144 -10.716 -16.034 1.00 53.25 93 ARG A O 1
ATOM 770 N N . THR A 1 94 ? 44.694 -8.740 -17.003 1.00 58.06 94 THR A N 1
ATOM 771 C CA . THR A 1 94 ? 45.986 -8.112 -16.705 1.00 58.06 94 THR A CA 1
ATOM 772 C C . THR A 1 94 ? 46.130 -7.983 -15.188 1.00 58.06 94 THR A C 1
ATOM 774 O O . THR A 1 94 ? 45.494 -7.147 -14.549 1.00 58.06 94 THR A O 1
ATOM 777 N N . ARG A 1 95 ? 46.930 -8.864 -14.584 1.00 56.66 95 ARG A N 1
ATOM 778 C CA . ARG A 1 95 ? 47.479 -8.669 -13.242 1.00 56.66 95 ARG A CA 1
ATOM 779 C C . ARG A 1 95 ? 48.691 -7.756 -13.395 1.00 56.66 95 ARG A C 1
ATOM 781 O O . ARG A 1 95 ? 49.710 -8.202 -13.908 1.00 56.66 95 ARG A O 1
ATOM 788 N N . ALA A 1 96 ? 48.593 -6.508 -12.953 1.00 56.69 96 ALA A N 1
ATOM 789 C CA . ALA A 1 96 ? 49.785 -5.718 -12.674 1.00 56.69 96 ALA A CA 1
ATOM 790 C C . ALA A 1 96 ? 50.299 -6.114 -11.279 1.00 56.69 96 ALA A C 1
ATOM 792 O O . ALA A 1 96 ? 49.622 -5.881 -10.277 1.00 56.69 96 ALA A O 1
ATOM 793 N N . GLY A 1 97 ? 51.459 -6.782 -11.242 1.00 53.47 97 GLY A N 1
ATOM 794 C CA . GLY A 1 97 ? 52.335 -6.831 -10.065 1.00 53.47 97 GLY A CA 1
ATOM 795 C C . GLY A 1 97 ? 52.864 -5.423 -9.745 1.00 53.47 97 GLY A C 1
ATOM 796 O O . GLY A 1 97 ? 52.703 -4.507 -10.540 1.00 53.47 97 GLY A O 1
ATOM 797 N N . SER A 1 98 ? 53.466 -5.143 -8.597 1.00 58.31 98 SER A N 1
ATOM 798 C CA . SER A 1 98 ? 54.219 -6.015 -7.703 1.00 58.31 98 SER A CA 1
ATOM 799 C C . SER A 1 98 ? 54.220 -5.415 -6.294 1.00 58.31 98 SER A C 1
ATOM 801 O O . SER A 1 98 ? 54.084 -4.205 -6.123 1.00 58.31 98 SER A O 1
ATOM 803 N N . ARG A 1 99 ? 54.393 -6.270 -5.282 1.00 48.94 99 ARG A N 1
ATOM 804 C CA . ARG A 1 99 ? 54.832 -5.854 -3.946 1.00 48.94 99 ARG A CA 1
ATOM 805 C C . ARG A 1 99 ? 56.306 -5.471 -4.044 1.00 48.94 99 ARG A C 1
ATOM 807 O O . ARG A 1 99 ? 57.089 -6.273 -4.545 1.00 48.94 99 ARG A O 1
ATOM 814 N N . SER A 1 100 ? 56.667 -4.285 -3.574 1.00 48.66 100 SER A N 1
ATOM 815 C CA . SER A 1 100 ? 58.066 -3.944 -3.324 1.00 48.66 100 SER A CA 1
ATOM 816 C C . SER A 1 100 ? 58.342 -4.169 -1.843 1.00 48.66 100 SER A C 1
ATOM 818 O O . SER A 1 100 ? 57.973 -3.347 -1.007 1.00 48.66 100 SER A O 1
ATOM 820 N N . ASP A 1 101 ? 58.942 -5.316 -1.538 1.00 48.38 101 ASP A N 1
ATOM 821 C CA . ASP A 1 101 ? 59.638 -5.567 -0.280 1.00 48.38 101 ASP A CA 1
ATOM 822 C C . ASP A 1 101 ? 60.965 -4.792 -0.285 1.00 48.38 101 ASP A C 1
ATOM 824 O O . ASP A 1 101 ? 61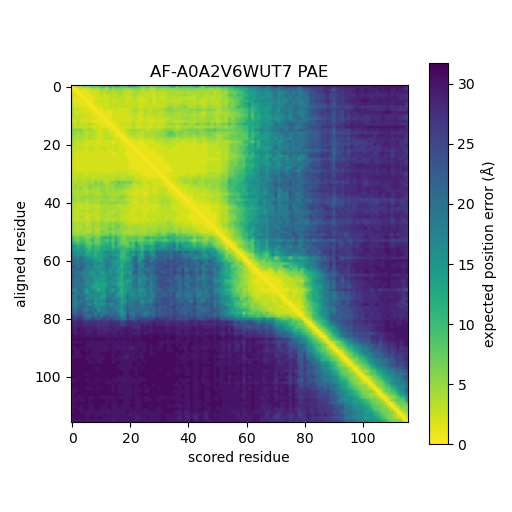.691 -4.809 -1.280 1.00 48.38 101 ASP A O 1
ATOM 828 N N . HIS A 1 102 ? 61.311 -4.149 0.831 1.00 52.03 102 HIS A N 1
ATOM 829 C CA . HIS A 1 102 ? 62.694 -3.766 1.121 1.00 52.03 102 HIS A CA 1
ATOM 830 C C . HIS A 1 102 ? 63.184 -4.532 2.361 1.00 52.03 102 HIS A C 1
ATOM 832 O O . HIS A 1 102 ? 62.432 -4.662 3.330 1.00 52.03 102 HIS A O 1
ATOM 838 N N . PRO A 1 103 ? 64.419 -5.067 2.331 1.00 47.50 103 PRO A N 1
ATOM 839 C CA . PRO A 1 103 ? 64.926 -5.986 3.340 1.00 47.50 103 PRO A CA 1
ATOM 840 C C . PRO A 1 103 ? 65.425 -5.284 4.611 1.00 47.50 103 PRO A C 1
ATOM 842 O O . PRO A 1 103 ? 65.850 -4.132 4.610 1.00 47.50 103 PRO A O 1
ATOM 845 N N . SER A 1 104 ? 65.372 -6.059 5.690 1.00 46.47 104 SER A N 1
ATOM 846 C CA . SER A 1 104 ? 65.757 -5.759 7.069 1.00 46.47 104 SER A CA 1
ATOM 847 C C . SER A 1 104 ? 67.277 -5.653 7.277 1.00 46.47 104 SER A C 1
ATOM 849 O O . SER A 1 104 ? 68.015 -6.437 6.685 1.00 46.47 104 SER A O 1
ATOM 851 N N . ALA A 1 105 ? 67.718 -4.780 8.195 1.00 40.03 105 ALA A N 1
ATOM 852 C CA . ALA A 1 105 ? 68.866 -5.021 9.087 1.00 40.03 105 ALA A CA 1
ATOM 853 C C . ALA A 1 105 ? 68.909 -4.007 10.260 1.00 40.03 105 ALA A C 1
ATOM 855 O O . ALA A 1 105 ? 69.076 -2.808 10.057 1.00 40.03 105 ALA A O 1
ATOM 856 N N . ALA A 1 106 ? 68.795 -4.510 11.492 1.00 46.69 106 ALA A N 1
ATOM 857 C CA . ALA A 1 106 ? 69.245 -3.891 12.756 1.00 46.69 106 ALA A CA 1
ATOM 858 C C . ALA A 1 106 ? 70.487 -4.690 13.261 1.00 46.69 106 ALA A C 1
ATOM 860 O O . AL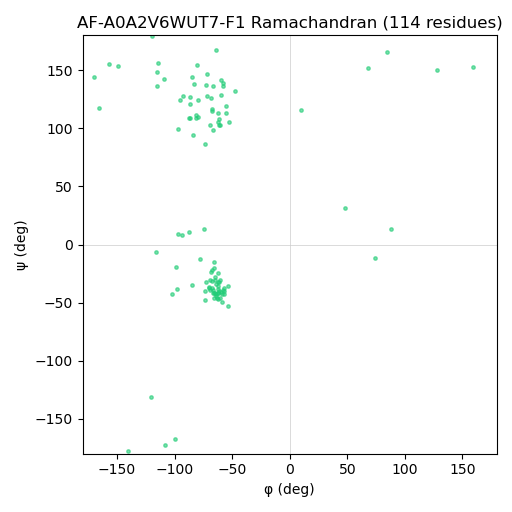A A 1 106 ? 70.863 -5.622 12.543 1.00 46.69 106 ALA A O 1
ATOM 861 N N . PRO A 1 107 ? 71.091 -4.509 14.469 1.00 52.41 107 PRO A N 1
ATOM 862 C CA . PRO A 1 107 ? 70.930 -3.508 15.545 1.00 52.41 107 PRO A CA 1
ATOM 863 C C . PRO A 1 107 ? 72.267 -3.039 16.218 1.00 52.41 107 PRO A C 1
ATOM 865 O O . PRO A 1 107 ? 73.345 -3.549 15.930 1.00 52.41 107 PRO A O 1
ATOM 868 N N . GLY A 1 108 ? 72.168 -2.167 17.239 1.00 41.03 108 GLY A N 1
ATOM 869 C CA . GLY A 1 108 ? 73.092 -2.102 18.398 1.00 41.03 108 GLY A CA 1
ATOM 870 C C . GLY A 1 108 ? 73.693 -0.715 18.692 1.00 41.03 108 GLY A C 1
ATOM 871 O O . GLY A 1 108 ? 73.876 0.065 17.774 1.00 41.03 108 GLY A O 1
ATOM 872 N N . LEU A 1 109 ? 74.049 -0.300 19.917 1.00 43.06 109 LEU A N 1
ATOM 873 C CA . LEU A 1 109 ? 73.976 -0.842 21.284 1.00 43.06 109 LEU A CA 1
ATOM 874 C C . LEU A 1 109 ? 74.348 0.302 22.268 1.00 43.06 109 LEU A C 1
ATOM 876 O O . LEU A 1 109 ? 75.324 0.995 22.010 1.00 43.06 109 LEU A O 1
ATOM 880 N N . ARG A 1 110 ? 73.684 0.334 23.444 1.00 44.88 110 ARG A N 1
ATOM 881 C CA . ARG A 1 110 ? 74.185 0.777 24.784 1.00 44.88 110 ARG A CA 1
ATOM 882 C C . ARG A 1 110 ? 74.508 2.278 24.972 1.00 44.88 110 ARG A C 1
ATOM 884 O O . ARG A 1 110 ? 74.860 2.959 24.035 1.00 44.88 110 ARG A O 1
ATOM 891 N N . ALA A 1 111 ? 74.426 2.902 26.149 1.00 46.41 111 ALA A N 1
ATOM 892 C CA . ALA A 1 111 ? 74.225 2.529 27.557 1.00 46.41 111 ALA A CA 1
ATOM 893 C C . ALA A 1 111 ? 73.478 3.709 28.240 1.00 46.41 111 ALA A C 1
ATOM 895 O O . ALA A 1 111 ? 73.544 4.826 27.751 1.00 46.41 111 ALA A O 1
ATOM 896 N N . GLY A 1 112 ? 72.699 3.546 29.307 1.00 46.88 112 GLY A N 1
ATOM 897 C CA . GLY A 1 112 ? 73.172 3.327 30.674 1.00 46.88 112 GLY A CA 1
ATOM 898 C C . GLY A 1 112 ? 72.047 3.696 31.659 1.00 46.88 112 GLY A C 1
ATOM 899 O O . GLY A 1 112 ? 71.133 4.436 31.317 1.00 46.88 112 GLY A O 1
ATOM 900 N N . ARG A 1 113 ? 72.079 3.062 32.829 1.00 48.53 113 ARG A N 1
ATOM 901 C CA . ARG A 1 113 ? 70.971 2.736 33.753 1.00 48.53 113 ARG A CA 1
ATOM 902 C C . ARG A 1 113 ? 70.904 3.773 34.936 1.00 48.53 113 ARG A C 1
ATOM 904 O O . ARG A 1 113 ? 71.569 4.790 34.817 1.00 48.53 113 ARG A O 1
ATOM 911 N N . PRO A 1 114 ? 70.147 3.578 36.046 1.00 45.31 114 PRO A N 1
ATOM 912 C CA . PRO A 1 114 ? 69.161 4.506 36.651 1.00 45.31 114 PRO A CA 1
ATOM 913 C C . PRO A 1 114 ? 69.561 4.857 38.127 1.00 45.31 114 PRO A C 1
ATOM 915 O O . PRO A 1 114 ? 70.765 4.939 38.353 1.00 45.31 114 PRO A O 1
ATOM 918 N N . PRO A 1 115 ? 68.705 4.794 39.184 1.00 54.69 115 PRO A N 1
ATOM 919 C CA . PRO A 1 115 ? 67.397 5.410 39.514 1.00 54.69 115 PRO A CA 1
ATOM 920 C C . PRO A 1 115 ? 67.440 6.280 40.816 1.00 54.69 115 PRO A C 1
ATOM 922 O O . PRO A 1 115 ? 68.459 6.294 41.502 1.00 54.69 115 PRO A O 1
ATOM 925 N N . SER A 1 116 ? 66.299 6.885 41.197 1.00 44.28 116 SER A N 1
ATOM 926 C CA . SER A 1 116 ? 65.767 6.988 42.580 1.00 44.28 116 SER A CA 1
ATOM 927 C C . SER A 1 116 ? 64.242 6.961 42.531 1.00 44.28 116 SER A C 1
ATOM 929 O O . SER A 1 116 ? 63.700 7.585 41.591 1.00 44.28 116 SER A O 1
#

Mean predicted aligned error: 17.87 Å

Sequence (116 aa):
QIDAALRQGPRAFGFATNLWTLARVAVVIKRQSGVQYHPAHVWRLLRKLDWTLQRPATRARERDEARIREWVSTRWPKLKKTPVAVERGSSSRTRAGSRSDHPSAAPGLRAGRPPS

Foldseek 3Di:
DLLVVCVVALVVVPDPDRADALVSSQVSCCVPPVDGDDSVCSVVVCVVVVNDRDDPPDDDPPDDPVVVVCCVVPVVVVVPPDDDDPDDPDDDDDDDDDDDDDDDDDDDDDDDDDDD

Solvent-accessible surface area (backbone atoms only — not comparable to full-atom values): 7954 Å² total; per-residue (Å²): 112,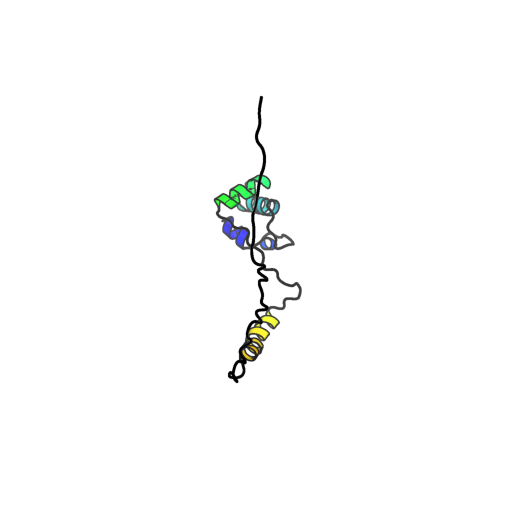67,68,64,53,62,70,66,35,36,49,76,77,74,40,96,50,72,65,86,45,50,59,58,50,23,51,50,44,25,72,76,69,68,50,83,55,60,38,89,53,40,60,61,54,35,56,77,66,72,57,71,86,77,76,67,78,88,70,64,92,83,68,50,69,65,62,48,50,51,40,57,68,60,47,48,59,61,68,67,58,68,76,78,85,78,75,84,79,81,83,76,80,84,77,81,80,78,86,83,85,78,88,88,85,86,88,88,80,89,85,87,86,89,90,134

Radius of gyration: 33.67 Å; Cα contacts (8 Å, |Δi|>4): 53; chains: 1; bounding box: 91×29×77 Å

pLDDT: mean 72.39, std 16.38, range [40.03, 93.0]

Secondary structure (DSSP, 8-state):
-HHHHHHH-GGGGT-SSS---HHHHHHHHHHHHS----HHHHHHHHHHTT----PPP---TT--HHHHHHHHHHTHHHHH-PPP--------------------------------